Protein AF-A0A1Q3SDU6-F1 (afdb_monomer_lite)

Foldseek 3Di:
DDPVLLVQLQVCCVVQCLQCVSPSVLSSLLVLLLVLLVVLLVVCVVVVDPLNVVSVVLNVLSPDCQCSVDLVSVLVNLVSLLVSLVVQCPDPDPVSVVSSVSSNVSSVVSNVVSCCSVCVPVPCVVVVVVVVVVVVVVVVCVVVVHDPDPDDDDD

Structure (mmCIF, N/CA/C/O backbone):
data_AF-A0A1Q3SDU6-F1
#
_entry.id   AF-A0A1Q3SDU6-F1
#
loop_
_atom_site.group_PDB
_atom_site.id
_atom_site.type_symbol
_atom_site.label_atom_id
_atom_site.label_alt_id
_atom_site.label_comp_id
_atom_site.label_asym_id
_atom_site.label_entity_id
_atom_site.label_seq_id
_atom_site.pdbx_PDB_ins_code
_atom_site.Cartn_x
_atom_site.Cartn_y
_atom_site.Cartn_z
_atom_site.occupancy
_atom_site.B_iso_or_equiv
_atom_site.auth_seq_id
_atom_site.auth_comp_id
_atom_site.auth_asym_id
_atom_site.auth_atom_id
_atom_site.pdbx_PDB_model_num
ATOM 1 N N . MET A 1 1 ? -15.847 -10.880 -4.957 1.00 46.75 1 MET A N 1
ATOM 2 C CA . MET A 1 1 ? -15.038 -9.675 -5.246 1.00 46.75 1 MET A CA 1
ATOM 3 C C . MET A 1 1 ? -15.676 -8.999 -6.448 1.00 46.75 1 MET A C 1
ATOM 5 O O . MET A 1 1 ? -16.072 -9.718 -7.359 1.00 46.75 1 MET A O 1
ATOM 9 N N . SER A 1 2 ? -15.961 -7.695 -6.376 1.00 47.44 2 SER A N 1
ATOM 10 C CA . SER A 1 2 ? -16.749 -6.988 -7.397 1.00 47.44 2 SER A CA 1
ATOM 11 C C . SER A 1 2 ? -15.956 -6.846 -8.699 1.00 47.44 2 SER A C 1
ATOM 13 O O . SER A 1 2 ? -14.736 -6.707 -8.672 1.00 47.44 2 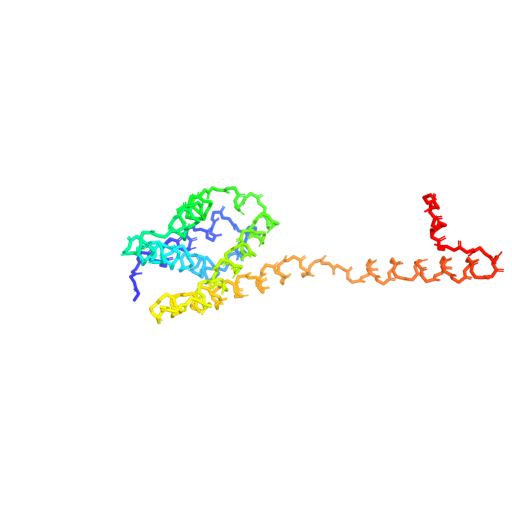SER A O 1
ATOM 15 N N . LYS A 1 3 ? -16.655 -6.863 -9.841 1.00 55.91 3 LYS A N 1
ATOM 16 C CA . LYS A 1 3 ? -16.074 -6.655 -11.182 1.00 55.91 3 LYS A CA 1
ATOM 17 C C . LYS A 1 3 ? -15.330 -5.315 -11.320 1.00 55.91 3 LYS A C 1
ATOM 19 O O . LYS A 1 3 ? -14.499 -5.178 -12.211 1.00 55.91 3 LYS A O 1
ATOM 24 N N . ASP A 1 4 ? -15.603 -4.369 -10.425 1.00 75.62 4 ASP A N 1
ATOM 25 C CA . ASP A 1 4 ? -14.988 -3.040 -10.396 1.00 75.62 4 ASP A CA 1
ATOM 26 C C . ASP A 1 4 ? -13.503 -3.104 -10.015 1.00 75.62 4 ASP A C 1
ATOM 28 O O . ASP A 1 4 ? -12.680 -2.383 -10.571 1.00 75.62 4 ASP A O 1
ATOM 32 N N . PHE A 1 5 ? -13.136 -4.042 -9.138 1.00 78.88 5 PHE A N 1
ATOM 33 C CA . PHE A 1 5 ? -11.777 -4.140 -8.611 1.00 78.88 5 PHE A CA 1
ATOM 34 C C . PHE A 1 5 ? -10.770 -4.645 -9.651 1.00 78.88 5 PHE A C 1
ATOM 36 O O . PHE A 1 5 ? -9.648 -4.153 -9.751 1.00 78.88 5 PHE A O 1
ATOM 43 N N . ASP A 1 6 ? -11.184 -5.625 -10.456 1.00 83.88 6 ASP A N 1
ATOM 44 C CA . ASP A 1 6 ? -10.354 -6.170 -11.530 1.00 83.88 6 ASP A CA 1
ATOM 45 C C . ASP A 1 6 ? -10.170 -5.153 -12.665 1.00 83.88 6 ASP A C 1
ATOM 47 O O . ASP A 1 6 ? -9.089 -5.062 -13.247 1.00 83.88 6 ASP A O 1
ATOM 51 N N . TYR A 1 7 ? -11.205 -4.358 -12.957 1.00 88.38 7 TYR A N 1
ATOM 52 C CA . TYR A 1 7 ? -11.137 -3.285 -13.947 1.00 88.38 7 TYR A CA 1
ATOM 53 C C . TYR A 1 7 ? -10.181 -2.166 -13.512 1.00 88.38 7 TYR A C 1
ATOM 55 O O . TYR A 1 7 ? -9.306 -1.771 -14.282 1.00 88.38 7 TYR A O 1
ATOM 63 N N . GLU A 1 8 ? -10.296 -1.691 -12.269 1.00 90.12 8 GLU A N 1
ATOM 64 C CA . GLU A 1 8 ? -9.408 -0.655 -11.732 1.00 90.12 8 GLU A CA 1
ATOM 65 C C . GLU A 1 8 ? -7.948 -1.114 -11.671 1.00 90.12 8 GLU A C 1
ATOM 67 O O . GLU A 1 8 ? -7.047 -0.360 -12.044 1.00 90.12 8 GLU A O 1
ATOM 72 N N . ALA A 1 9 ? -7.703 -2.361 -11.263 1.00 92.94 9 ALA A N 1
ATOM 73 C CA . ALA A 1 9 ? -6.352 -2.905 -11.209 1.00 92.94 9 ALA A CA 1
ATOM 74 C C . ALA A 1 9 ? -5.712 -3.024 -12.598 1.00 92.94 9 ALA A C 1
ATOM 76 O O . ALA A 1 9 ? -4.535 -2.697 -12.755 1.00 92.94 9 ALA A O 1
ATOM 77 N N . ASN A 1 10 ? -6.480 -3.441 -13.612 1.00 93.06 10 ASN A N 1
ATOM 78 C CA . ASN A 1 10 ? -6.001 -3.454 -14.995 1.00 93.06 10 ASN A CA 1
ATOM 79 C C . ASN A 1 10 ? -5.652 -2.034 -15.456 1.00 93.06 10 ASN A C 1
ATOM 81 O O . ASN A 1 10 ? -4.548 -1.804 -15.940 1.00 93.06 10 ASN A O 1
ATOM 85 N N . GLY A 1 11 ? -6.538 -1.063 -15.210 1.00 92.12 11 GLY A N 1
ATOM 86 C CA . GLY A 1 11 ? -6.289 0.333 -15.568 1.00 92.12 11 GLY A CA 1
ATOM 87 C C . GLY A 1 11 ? -5.059 0.933 -14.877 1.00 92.12 11 GLY A C 1
ATOM 88 O O . GLY A 1 11 ? -4.327 1.707 -15.490 1.00 92.12 11 GLY A O 1
ATOM 89 N N . LEU A 1 12 ? -4.791 0.576 -13.616 1.00 91.56 12 LEU A N 1
ATOM 90 C CA . LEU A 1 12 ? -3.569 0.989 -12.916 1.00 91.56 12 LEU A CA 1
ATOM 91 C C . LEU A 1 12 ? -2.315 0.352 -13.516 1.00 91.56 12 LEU A C 1
ATOM 93 O O . LEU A 1 12 ? -1.327 1.053 -13.730 1.00 91.56 12 LEU A O 1
ATOM 97 N N . SER A 1 13 ? -2.365 -0.950 -13.797 1.00 91.81 13 SER A N 1
ATOM 98 C CA . SER A 1 13 ? -1.243 -1.700 -14.364 1.00 91.81 13 SER A CA 1
ATOM 99 C C . SER A 1 13 ? -0.857 -1.194 -15.759 1.00 91.81 13 SER A C 1
ATOM 101 O O . SER A 1 13 ? 0.322 -0.996 -16.045 1.00 91.81 13 SER A O 1
ATOM 103 N N . GLU A 1 14 ? -1.852 -0.892 -16.599 1.00 92.44 14 GLU A N 1
ATOM 104 C CA . GLU A 1 14 ? -1.652 -0.316 -17.935 1.00 92.44 14 GLU A CA 1
ATOM 105 C C . GLU A 1 14 ? -1.107 1.114 -17.888 1.00 92.44 14 GLU A C 1
ATOM 107 O O . GLU A 1 14 ? -0.308 1.512 -18.734 1.00 92.44 14 GLU A O 1
ATOM 112 N N . LYS A 1 15 ? -1.550 1.904 -16.906 1.00 91.56 15 LYS A N 1
ATOM 113 C CA . LYS A 1 15 ? -1.182 3.316 -16.782 1.00 91.56 15 LYS A CA 1
ATOM 114 C C . LYS A 1 15 ? 0.191 3.536 -16.156 1.00 91.56 15 LYS A C 1
ATOM 116 O O . LYS A 1 15 ? 0.826 4.538 -16.473 1.00 91.56 15 LYS A O 1
ATOM 121 N N . TYR A 1 16 ? 0.613 2.635 -15.271 1.00 91.56 16 TYR A N 1
ATOM 122 C CA . TYR A 1 16 ? 1.887 2.700 -14.549 1.00 91.56 16 TYR A CA 1
ATOM 123 C C . TYR A 1 16 ? 2.687 1.396 -14.719 1.00 91.56 16 TYR A C 1
ATOM 125 O O . TYR A 1 16 ? 2.993 0.708 -13.732 1.00 91.56 16 TYR A O 1
ATOM 133 N N . PRO A 1 17 ? 3.022 1.011 -15.965 1.00 88.19 17 PRO A N 1
ATOM 134 C CA . PRO A 1 17 ? 3.685 -0.256 -16.259 1.00 88.19 17 PRO A CA 1
ATOM 135 C C . PRO A 1 17 ? 5.086 -0.340 -15.647 1.00 88.19 17 PRO A C 1
ATOM 137 O O . PRO A 1 17 ? 5.559 -1.429 -15.353 1.00 88.19 17 PRO A O 1
ATOM 140 N N . GLU A 1 18 ? 5.758 0.778 -15.390 1.00 84.62 18 GLU A N 1
ATOM 141 C CA . GLU A 1 18 ? 7.053 0.828 -14.709 1.00 84.62 18 GLU A CA 1
ATOM 142 C C . GLU A 1 18 ? 6.978 0.465 -13.220 1.00 84.62 18 GLU A C 1
ATOM 144 O O . GLU A 1 18 ? 7.979 0.017 -12.655 1.00 84.62 18 GLU A O 1
ATOM 149 N N . ILE A 1 19 ? 5.807 0.631 -12.600 1.00 89.25 19 ILE A N 1
ATOM 150 C CA . ILE A 1 19 ? 5.553 0.292 -11.197 1.00 89.25 19 ILE A CA 1
ATOM 151 C C . ILE A 1 19 ? 5.051 -1.146 -11.084 1.00 89.25 19 ILE A C 1
ATOM 153 O O . ILE A 1 19 ? 5.584 -1.932 -10.303 1.00 89.25 19 ILE A O 1
ATOM 157 N N . PHE A 1 20 ? 4.043 -1.495 -11.885 1.00 89.50 20 PHE A N 1
ATOM 158 C CA . PHE A 1 20 ? 3.343 -2.776 -11.774 1.00 89.50 20 PHE A CA 1
ATOM 159 C C . PHE A 1 20 ? 3.860 -3.854 -12.731 1.00 89.50 20 PHE A C 1
ATOM 161 O O . PHE A 1 20 ? 3.519 -5.013 -12.558 1.00 89.50 20 PHE A O 1
ATOM 168 N N . HIS A 1 21 ? 4.688 -3.514 -13.722 1.00 83.25 21 HIS A N 1
ATOM 169 C CA . HIS A 1 21 ? 5.245 -4.443 -14.728 1.00 83.25 21 HIS A CA 1
ATOM 170 C C . HIS A 1 21 ? 4.186 -5.212 -15.526 1.00 83.25 21 HIS A C 1
ATOM 172 O O . HIS A 1 21 ? 4.430 -6.321 -15.992 1.00 83.25 21 HIS A O 1
ATOM 178 N N . GLY A 1 22 ? 2.996 -4.631 -15.692 1.00 78.69 22 GLY A N 1
ATOM 179 C CA . GLY A 1 22 ? 1.861 -5.326 -16.299 1.00 78.69 22 GLY A CA 1
ATOM 180 C C . GLY A 1 22 ? 1.190 -6.341 -15.362 1.00 78.69 22 GLY A C 1
ATOM 181 O O . GLY A 1 22 ? 0.182 -6.934 -15.739 1.00 78.69 22 GLY A O 1
ATOM 182 N N . GLU A 1 23 ? 1.673 -6.513 -14.127 1.00 87.00 23 GLU A N 1
ATOM 183 C CA . GLU A 1 23 ? 1.095 -7.431 -13.148 1.00 87.00 23 GLU A CA 1
ATOM 184 C C . GLU A 1 23 ? -0.133 -6.824 -12.459 1.00 87.00 23 GLU A C 1
ATOM 186 O O . GLU A 1 23 ? -0.055 -6.149 -11.427 1.00 87.00 23 GLU A O 1
ATOM 191 N N . THR A 1 24 ? -1.311 -7.122 -13.010 1.00 91.69 24 THR A N 1
ATOM 192 C CA . THR A 1 24 ? -2.605 -6.702 -12.451 1.00 91.69 24 THR A CA 1
ATOM 193 C C . THR A 1 24 ? -2.768 -7.117 -10.990 1.00 91.69 24 THR A C 1
ATOM 195 O O . THR A 1 24 ? -3.348 -6.380 -10.200 1.00 91.69 24 THR A O 1
ATOM 198 N N . ASP A 1 25 ? -2.246 -8.271 -10.584 1.00 92.19 25 ASP A N 1
ATOM 199 C CA . ASP A 1 25 ? -2.383 -8.751 -9.209 1.00 92.19 25 ASP A CA 1
ATOM 200 C C . ASP A 1 25 ? -1.653 -7.876 -8.177 1.00 92.19 25 ASP A C 1
ATOM 202 O O . ASP A 1 25 ? -2.120 -7.735 -7.042 1.00 92.19 25 ASP A O 1
ATOM 206 N N . ILE A 1 26 ? -0.547 -7.236 -8.559 1.00 93.94 26 ILE A N 1
ATOM 207 C CA . ILE A 1 26 ? 0.155 -6.276 -7.699 1.00 93.94 26 ILE A CA 1
ATOM 208 C C . ILE A 1 26 ? -0.649 -4.978 -7.604 1.00 93.94 26 ILE A C 1
ATOM 210 O O . ILE A 1 26 ? -0.818 -4.434 -6.511 1.00 93.94 26 ILE A O 1
ATOM 214 N N . ALA A 1 27 ? -1.236 -4.527 -8.716 1.00 93.69 27 ALA A N 1
ATOM 215 C CA . ALA A 1 27 ? -2.163 -3.398 -8.711 1.00 93.69 27 ALA A CA 1
ATOM 216 C C . ALA A 1 27 ? -3.408 -3.677 -7.845 1.00 93.69 27 ALA A C 1
ATOM 218 O O . ALA A 1 27 ? -3.830 -2.808 -7.082 1.00 93.69 27 ALA A O 1
ATOM 219 N N . LYS A 1 28 ? -3.944 -4.907 -7.866 1.00 95.19 28 LYS A N 1
ATOM 220 C CA . LYS A 1 28 ? -5.014 -5.334 -6.945 1.00 95.19 28 LYS A CA 1
ATOM 221 C C . LYS A 1 28 ? -4.560 -5.262 -5.494 1.00 95.19 28 LYS A C 1
ATOM 223 O O . LYS A 1 28 ? -5.281 -4.720 -4.666 1.00 95.19 28 LYS A O 1
ATOM 228 N N . SER A 1 29 ? -3.370 -5.775 -5.191 1.00 95.50 29 SER A N 1
ATOM 229 C CA . SER A 1 29 ? -2.807 -5.743 -3.833 1.00 95.50 29 SER A CA 1
ATOM 230 C C . SER A 1 29 ? -2.739 -4.301 -3.310 1.00 95.50 29 SER A C 1
ATOM 232 O O . SER A 1 29 ? -3.129 -4.017 -2.178 1.00 95.50 29 SER A O 1
ATOM 234 N N . TYR A 1 30 ? -2.345 -3.355 -4.169 1.00 95.06 30 TYR A N 1
ATOM 235 C CA . TYR A 1 30 ? -2.330 -1.933 -3.833 1.00 95.06 30 TYR A CA 1
ATOM 236 C C . TYR A 1 30 ? -3.732 -1.376 -3.545 1.00 95.06 30 TYR A C 1
ATOM 238 O O . TYR A 1 30 ? -3.926 -0.705 -2.532 1.00 95.06 30 TYR A O 1
ATOM 246 N N . LEU A 1 31 ? -4.725 -1.679 -4.384 1.00 94.44 31 LEU A N 1
ATOM 247 C CA . LEU A 1 31 ? -6.107 -1.260 -4.132 1.00 94.44 31 LEU A CA 1
ATOM 248 C C . LEU A 1 31 ? -6.636 -1.836 -2.808 1.00 94.44 31 LEU A C 1
ATOM 250 O O . LEU A 1 31 ? -7.324 -1.137 -2.064 1.00 94.44 31 LEU A O 1
ATOM 254 N N . ILE A 1 32 ? -6.258 -3.076 -2.463 1.00 95.44 32 ILE A N 1
ATOM 255 C CA . ILE A 1 32 ? -6.666 -3.708 -1.200 1.00 95.44 32 ILE A CA 1
ATOM 256 C C . ILE A 1 32 ? -6.078 -2.928 -0.027 1.00 95.44 32 ILE A C 1
ATOM 258 O O . ILE A 1 32 ? -6.782 -2.675 0.945 1.00 95.44 32 ILE A O 1
ATOM 262 N N . ILE A 1 33 ? -4.813 -2.511 -0.118 1.00 96.06 33 ILE A N 1
ATOM 263 C CA . ILE A 1 33 ? -4.180 -1.668 0.902 1.00 96.06 33 ILE A CA 1
ATOM 264 C C . ILE A 1 33 ? -4.962 -0.367 1.083 1.00 96.06 33 ILE A C 1
ATOM 266 O O . ILE A 1 33 ? -5.268 -0.012 2.219 1.00 96.06 33 ILE A O 1
ATOM 270 N N . VAL A 1 34 ? -5.314 0.331 -0.002 1.00 94.75 34 VAL A N 1
ATOM 271 C CA . VAL A 1 34 ? -6.081 1.587 0.077 1.00 94.75 34 VAL A CA 1
ATOM 272 C C . VAL A 1 34 ? -7.400 1.378 0.822 1.00 94.75 34 VAL A C 1
ATOM 274 O O . VAL A 1 34 ? -7.713 2.142 1.740 1.00 94.75 34 VAL A O 1
ATOM 277 N N . ASP A 1 35 ? -8.140 0.325 0.479 1.00 94.94 35 ASP A N 1
ATOM 278 C CA . ASP A 1 35 ? -9.392 -0.023 1.151 1.00 94.94 35 ASP A CA 1
ATOM 279 C C . ASP A 1 35 ? -9.177 -0.377 2.626 1.00 94.94 35 ASP A C 1
ATOM 281 O O . ASP A 1 35 ? -9.882 0.141 3.494 1.00 94.94 35 ASP A O 1
ATOM 285 N N . CYS A 1 36 ? -8.156 -1.174 2.946 1.00 96.12 36 CYS A N 1
ATOM 286 C CA . CYS A 1 36 ? -7.820 -1.516 4.326 1.00 96.12 36 CYS A CA 1
ATOM 287 C C . CYS A 1 36 ? -7.464 -0.276 5.161 1.00 96.12 36 CYS A C 1
ATOM 289 O O . CYS A 1 36 ? -7.916 -0.156 6.299 1.00 96.12 36 CYS A O 1
ATOM 291 N N . ILE A 1 37 ? -6.695 0.680 4.624 1.00 94.56 37 ILE A N 1
ATOM 292 C CA . ILE A 1 37 ? -6.381 1.920 5.353 1.00 94.56 37 ILE A CA 1
ATOM 293 C C . ILE A 1 37 ? -7.653 2.758 5.576 1.00 94.56 37 ILE A C 1
ATOM 295 O O . ILE A 1 37 ? -7.827 3.322 6.659 1.00 94.56 37 ILE A O 1
ATOM 299 N N . LYS A 1 38 ? -8.576 2.803 4.606 1.00 93.94 38 LYS A N 1
ATOM 300 C CA . LYS A 1 38 ? -9.893 3.447 4.777 1.00 93.94 38 LYS A CA 1
ATOM 301 C C . LYS A 1 38 ? -10.738 2.762 5.852 1.00 93.94 38 LYS A C 1
ATOM 303 O O . LYS A 1 38 ? -11.469 3.436 6.574 1.00 93.94 38 LYS A O 1
ATOM 308 N N . GLU A 1 39 ? -10.659 1.442 5.979 1.00 94.00 39 GLU A N 1
ATOM 309 C CA . GLU A 1 39 ? -11.322 0.712 7.063 1.00 94.00 39 GLU A CA 1
ATOM 310 C C . GLU A 1 39 ? -10.680 0.995 8.428 1.00 94.00 39 GLU A C 1
ATOM 312 O O . GLU A 1 39 ? -11.401 1.253 9.391 1.00 94.00 39 GLU A O 1
ATOM 317 N N . ILE A 1 40 ? -9.347 1.041 8.507 1.00 92.19 40 ILE A N 1
ATOM 318 C CA . ILE A 1 40 ? -8.620 1.421 9.729 1.00 92.19 40 ILE A CA 1
ATOM 319 C C . ILE A 1 40 ? -9.012 2.836 10.185 1.00 92.19 40 ILE A C 1
ATOM 321 O O . ILE A 1 40 ? -9.252 3.048 11.373 1.00 92.19 40 ILE A O 1
ATOM 325 N N . ASP A 1 41 ? -9.139 3.790 9.257 1.00 91.44 41 ASP A N 1
ATOM 326 C CA . ASP A 1 41 ? -9.606 5.150 9.561 1.00 91.44 41 ASP A CA 1
ATOM 327 C C . ASP A 1 41 ? -10.981 5.147 10.240 1.00 91.44 41 ASP A C 1
ATOM 329 O O . ASP A 1 41 ? -11.162 5.764 11.291 1.00 91.44 41 ASP A O 1
ATOM 333 N N . LYS A 1 42 ? -11.936 4.377 9.700 1.00 90.31 42 LYS A N 1
ATOM 334 C CA . LYS A 1 42 ? -13.279 4.233 10.285 1.00 90.31 42 LYS A CA 1
ATOM 335 C C . LYS A 1 42 ? -13.227 3.667 11.705 1.00 90.31 42 LYS A C 1
ATOM 337 O O . LYS A 1 42 ? -14.003 4.101 12.555 1.00 90.31 42 LYS A O 1
ATOM 342 N N . GLU A 1 43 ? -12.330 2.721 11.983 1.00 88.56 43 GLU A N 1
ATOM 343 C CA . GLU A 1 43 ? -12.150 2.178 13.335 1.00 88.56 43 GLU A CA 1
ATOM 344 C C . GLU A 1 43 ? -11.523 3.200 14.301 1.00 88.56 43 GLU A C 1
ATOM 346 O O . GLU A 1 43 ? -11.914 3.269 15.471 1.00 88.56 43 GLU A O 1
ATOM 351 N N . PHE A 1 44 ? -10.613 4.057 13.829 1.00 85.56 44 PHE A N 1
ATOM 352 C CA . PHE A 1 44 ? -10.058 5.134 14.651 1.00 85.56 44 PHE A CA 1
ATOM 353 C C . PHE A 1 44 ? -11.059 6.260 14.932 1.00 85.56 44 PHE A C 1
ATOM 355 O O . PHE A 1 44 ? -11.081 6.768 16.054 1.00 85.56 44 PHE A O 1
ATOM 362 N N . VAL A 1 45 ? -11.943 6.598 13.987 1.00 78.50 45 VAL A N 1
ATOM 363 C CA . VAL A 1 45 ? -13.019 7.588 14.200 1.00 78.50 45 VAL A CA 1
ATOM 364 C C . VAL A 1 45 ? -13.948 7.163 15.342 1.00 78.50 45 VAL A C 1
ATOM 366 O O . VAL A 1 45 ? -14.319 7.983 16.182 1.00 78.50 45 VAL A O 1
ATOM 369 N N . LYS A 1 46 ? -14.264 5.865 15.464 1.00 76.81 46 LYS A N 1
ATOM 370 C CA . LYS A 1 46 ? -15.071 5.346 16.588 1.00 76.81 46 LYS A CA 1
ATOM 371 C C . LYS A 1 46 ? -14.429 5.59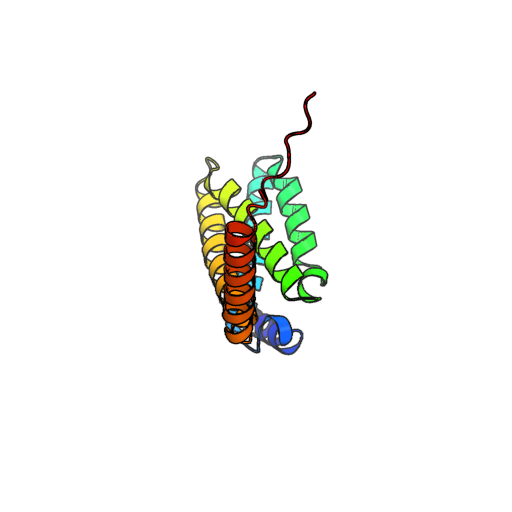4 17.955 1.00 76.81 46 LYS A C 1
ATOM 373 O O . LYS A 1 46 ? -15.133 5.635 18.957 1.00 76.81 46 LYS A O 1
ATOM 378 N N . THR A 1 47 ? -13.107 5.744 17.998 1.00 72.31 47 THR A N 1
ATOM 379 C CA . THR A 1 47 ? -12.321 5.850 19.234 1.00 72.31 47 THR A CA 1
ATOM 380 C C . THR A 1 47 ? -11.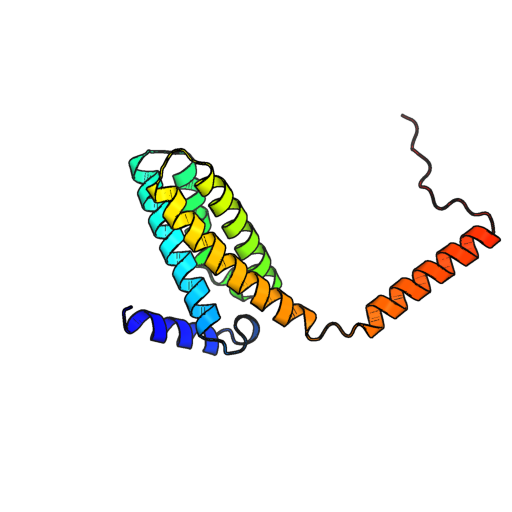722 7.244 19.470 1.00 72.31 47 THR A C 1
ATOM 382 O O . THR A 1 47 ? -11.095 7.442 20.505 1.00 72.31 47 THR A O 1
ATOM 385 N N . HIS A 1 48 ? -11.941 8.211 18.558 1.00 62.72 48 HIS A N 1
ATOM 386 C CA . HIS A 1 48 ? -11.466 9.609 18.635 1.00 62.72 48 HIS A CA 1
ATOM 387 C C . HIS A 1 48 ? -9.976 9.709 19.006 1.00 62.72 48 HIS A C 1
ATOM 389 O O . HIS A 1 48 ? -9.585 10.358 19.978 1.00 62.72 48 HIS A O 1
ATOM 395 N N . SER A 1 49 ? -9.129 9.013 18.249 1.00 68.19 49 SER A N 1
ATOM 396 C CA . SER A 1 49 ? -7.717 8.830 18.591 1.00 68.19 49 SER A CA 1
ATOM 397 C C . SER A 1 49 ? -6.767 9.570 17.644 1.00 68.19 49 SER A C 1
ATOM 399 O O . SER A 1 49 ? -7.096 9.873 16.499 1.00 68.19 49 SER A O 1
ATOM 401 N N . ILE A 1 50 ? -5.528 9.794 18.101 1.00 76.75 50 ILE A N 1
ATOM 402 C CA . ILE A 1 50 ? -4.403 10.297 17.283 1.00 76.75 50 ILE A CA 1
ATOM 403 C C . ILE A 1 50 ? -4.224 9.471 15.991 1.00 76.75 50 ILE A C 1
ATOM 405 O O . ILE A 1 50 ? -3.799 10.014 14.968 1.00 76.75 50 ILE A O 1
ATOM 409 N N . GLY A 1 51 ? -4.608 8.188 16.012 1.00 77.25 51 GLY A N 1
ATOM 410 C CA . GLY A 1 51 ? -4.609 7.299 14.850 1.00 77.25 51 GLY A CA 1
ATOM 411 C C . GLY A 1 51 ? -5.399 7.844 13.659 1.00 77.25 51 GLY A C 1
ATOM 412 O O . GLY A 1 51 ? -4.928 7.712 12.534 1.00 77.25 51 GLY A O 1
ATOM 413 N N . GLU A 1 52 ? -6.503 8.563 13.896 1.00 82.94 52 GLU A N 1
ATOM 414 C CA . GLU A 1 52 ? -7.351 9.162 12.852 1.00 82.94 52 GLU A CA 1
ATOM 415 C C . GLU A 1 52 ? -6.590 10.189 11.996 1.00 82.94 52 GLU A C 1
ATOM 417 O O . GLU A 1 52 ? -6.728 10.262 10.773 1.00 82.94 52 GLU A O 1
ATOM 422 N N . LYS A 1 53 ? -5.736 11.006 12.623 1.00 84.38 53 LYS A N 1
ATOM 423 C CA . LYS A 1 53 ? -4.937 11.996 11.888 1.00 84.38 53 LYS A CA 1
ATOM 424 C C . LYS A 1 53 ? -3.930 11.305 10.965 1.00 84.38 53 LYS A C 1
ATOM 426 O O . LYS A 1 53 ? -3.704 11.764 9.840 1.00 84.38 53 LYS A O 1
ATOM 431 N N . HIS A 1 54 ? -3.325 10.217 11.438 1.00 85.00 54 HIS A N 1
ATOM 432 C CA . HIS A 1 54 ? -2.347 9.451 10.672 1.00 85.00 54 HIS A CA 1
ATOM 433 C C . HIS A 1 54 ? -3.002 8.672 9.530 1.00 85.00 54 HIS A C 1
ATOM 435 O O . HIS A 1 54 ? -2.525 8.784 8.401 1.00 85.00 54 HIS A O 1
ATOM 441 N N . SER A 1 55 ? -4.125 7.987 9.770 1.00 88.12 55 SER A N 1
ATOM 442 C CA . SER A 1 55 ? -4.874 7.281 8.723 1.00 88.12 55 SER A CA 1
ATOM 443 C C . SER A 1 55 ? -5.342 8.233 7.624 1.00 88.12 55 SER A C 1
ATOM 445 O O . SER A 1 55 ? -5.070 7.980 6.453 1.00 88.12 55 SER A O 1
ATOM 447 N N . LYS A 1 56 ? -5.920 9.395 7.963 1.00 88.19 56 LYS A N 1
ATOM 448 C CA . LYS A 1 56 ? -6.308 10.414 6.966 1.00 88.19 56 LYS A CA 1
ATOM 449 C C . LYS A 1 56 ? -5.135 10.927 6.141 1.00 88.19 56 LYS A C 1
ATOM 451 O O . LYS A 1 56 ? -5.280 11.191 4.948 1.00 88.19 56 LYS A O 1
ATOM 456 N N . THR A 1 57 ? -3.983 11.116 6.777 1.00 88.19 57 THR A N 1
ATOM 457 C CA . THR A 1 57 ? -2.776 11.564 6.075 1.00 88.19 57 THR A CA 1
ATOM 458 C C . THR A 1 57 ? -2.301 10.488 5.105 1.00 88.19 57 THR A C 1
ATOM 460 O O . THR A 1 57 ? -2.054 10.798 3.941 1.00 88.19 57 THR A O 1
ATOM 463 N N . LEU A 1 58 ? -2.253 9.231 5.549 1.00 90.06 58 LEU A N 1
ATOM 464 C CA . LEU A 1 58 ? -1.836 8.101 4.728 1.00 90.06 58 LEU A CA 1
ATOM 465 C C . LEU A 1 58 ? -2.788 7.869 3.546 1.00 90.06 58 LEU A C 1
ATOM 467 O O . LEU A 1 58 ? -2.314 7.719 2.427 1.00 90.06 58 LEU A O 1
ATOM 471 N N . ILE A 1 59 ? -4.109 7.949 3.748 1.00 91.00 59 ILE A N 1
ATOM 472 C CA . ILE A 1 59 ? -5.105 7.864 2.660 1.00 91.00 59 ILE A CA 1
ATOM 473 C C . ILE A 1 59 ? -4.844 8.942 1.611 1.00 91.00 59 ILE A C 1
ATOM 475 O O . ILE A 1 59 ? -4.742 8.636 0.429 1.00 91.00 59 ILE A O 1
ATOM 479 N N . LYS A 1 60 ? -4.655 10.200 2.032 1.00 88.44 60 LYS A N 1
ATOM 480 C CA . LYS A 1 60 ? -4.350 11.296 1.101 1.00 88.44 60 LYS A CA 1
ATOM 481 C C . LYS A 1 60 ? -3.062 11.066 0.320 1.00 88.44 60 LYS A C 1
ATOM 483 O O . LYS A 1 60 ? -2.958 11.555 -0.798 1.00 88.44 60 LYS A O 1
ATOM 488 N N . PHE A 1 61 ? -2.062 10.423 0.915 1.00 87.56 61 PHE A N 1
ATOM 489 C CA . PHE A 1 61 ? -0.833 10.074 0.207 1.00 87.56 61 PHE A CA 1
ATOM 490 C C . PHE A 1 61 ? -1.066 8.941 -0.784 1.00 87.56 61 PHE A C 1
ATOM 492 O O . PHE A 1 61 ? -0.682 9.076 -1.941 1.00 87.56 61 PHE A O 1
ATOM 499 N N . LEU A 1 62 ? -1.752 7.882 -0.358 1.00 89.38 62 LEU A N 1
ATOM 500 C CA . LEU A 1 62 ? -2.088 6.753 -1.212 1.00 89.38 62 LEU A CA 1
ATOM 501 C C . LEU A 1 62 ? -2.966 7.175 -2.393 1.00 89.38 62 LEU A C 1
ATOM 503 O O . LEU A 1 62 ? -2.763 6.676 -3.480 1.00 89.38 62 LEU A O 1
ATOM 507 N N . GLU A 1 63 ? -3.889 8.118 -2.242 1.00 87.06 63 GLU A N 1
ATOM 508 C CA . GLU A 1 63 ? -4.760 8.559 -3.344 1.00 87.06 63 GLU A CA 1
ATOM 509 C C . GLU A 1 63 ? -4.115 9.594 -4.281 1.00 87.06 63 GLU A C 1
ATOM 511 O O . GLU A 1 63 ? -4.681 9.938 -5.323 1.00 87.06 63 GLU A O 1
ATOM 516 N N . LYS A 1 64 ? -2.934 10.121 -3.937 1.00 85.44 64 LYS A N 1
ATOM 517 C CA . LYS A 1 64 ? -2.185 11.005 -4.840 1.00 85.44 64 LYS A CA 1
ATOM 518 C C . LYS A 1 64 ? -1.548 10.192 -5.966 1.00 85.44 64 LYS A C 1
ATOM 520 O O . LYS A 1 64 ? -1.714 8.988 -6.050 1.00 85.44 64 LYS A O 1
ATOM 525 N N . LYS A 1 65 ? -0.877 10.867 -6.900 1.00 84.88 65 LYS A N 1
ATOM 526 C CA . LYS A 1 65 ? -0.109 10.206 -7.972 1.00 84.88 65 LYS A CA 1
ATOM 527 C C . LYS A 1 65 ? 1.394 10.151 -7.691 1.00 84.88 65 LYS A C 1
ATOM 529 O O . LYS A 1 65 ? 2.111 9.490 -8.427 1.00 84.88 65 LYS A O 1
ATOM 534 N N . ILE A 1 66 ? 1.863 10.832 -6.643 1.00 78.50 66 ILE A N 1
ATOM 535 C CA . ILE A 1 66 ? 3.293 11.031 -6.355 1.00 78.50 66 ILE A CA 1
ATOM 536 C C . ILE A 1 66 ? 4.045 9.715 -6.113 1.00 78.50 66 ILE A C 1
ATOM 538 O O . ILE A 1 66 ? 5.198 9.559 -6.508 1.00 78.50 66 ILE A O 1
ATOM 542 N N . GLN A 1 67 ? 3.373 8.735 -5.513 1.00 86.25 67 GLN A N 1
ATOM 543 C CA . GLN A 1 67 ? 3.901 7.396 -5.291 1.00 86.25 67 GLN A CA 1
ATOM 544 C C . GLN A 1 67 ? 4.141 6.640 -6.600 1.00 86.25 67 GLN A C 1
ATOM 546 O O . GLN A 1 67 ? 4.993 5.767 -6.630 1.00 86.25 67 GLN A O 1
ATOM 551 N N . PHE A 1 68 ? 3.441 6.992 -7.681 1.00 88.00 68 PHE A N 1
ATOM 552 C CA . PHE A 1 68 ? 3.611 6.372 -8.995 1.00 88.00 68 PHE A CA 1
ATOM 553 C C . PHE A 1 68 ? 4.615 7.104 -9.892 1.00 88.00 68 PHE A C 1
ATOM 555 O O . PHE A 1 68 ? 4.893 6.637 -10.986 1.00 88.00 68 PHE A O 1
ATOM 562 N N . GLU A 1 69 ? 5.195 8.225 -9.451 1.00 85.88 69 GLU A N 1
ATOM 563 C CA . GLU A 1 69 ? 6.219 8.940 -10.231 1.00 85.88 69 GLU A CA 1
ATOM 564 C C . GLU A 1 69 ? 7.547 8.173 -10.303 1.00 85.88 69 GLU A C 1
ATOM 566 O O . GLU A 1 69 ? 8.343 8.385 -11.216 1.00 85.88 69 GLU A O 1
ATOM 571 N N . SER A 1 70 ? 7.813 7.290 -9.335 1.00 86.81 70 SER A N 1
ATOM 572 C CA . SER A 1 70 ? 8.980 6.410 -9.365 1.00 86.81 70 SER A CA 1
ATOM 573 C C . SER A 1 70 ? 8.786 5.170 -8.497 1.00 86.81 70 SER A C 1
ATOM 575 O O . SER A 1 70 ? 8.079 5.200 -7.488 1.00 86.81 70 SER A O 1
ATOM 577 N N . LYS A 1 71 ? 9.501 4.089 -8.838 1.00 85.44 71 LYS A N 1
ATOM 578 C CA . LYS A 1 71 ? 9.573 2.869 -8.014 1.00 85.44 71 LYS A CA 1
ATOM 579 C C . LYS A 1 71 ? 10.037 3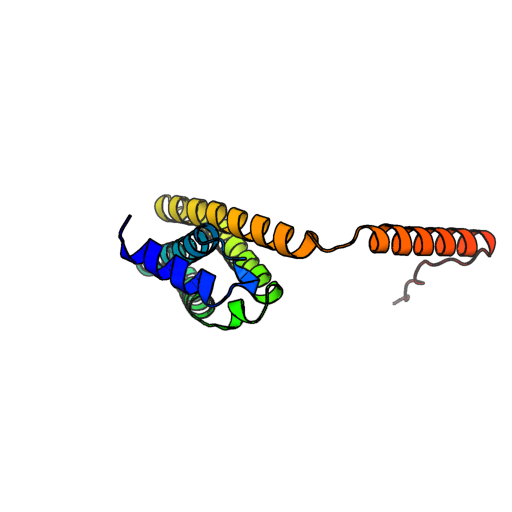.170 -6.583 1.00 85.44 71 LYS A C 1
ATOM 581 O O . LYS A 1 71 ? 9.524 2.579 -5.642 1.00 85.44 71 LYS A O 1
ATOM 586 N N . THR A 1 72 ? 10.968 4.113 -6.416 1.00 85.44 72 THR A N 1
ATOM 587 C CA . THR A 1 72 ? 11.471 4.545 -5.103 1.00 85.44 72 THR A CA 1
ATOM 588 C C . THR A 1 72 ? 10.377 5.203 -4.267 1.00 85.44 72 THR A C 1
ATOM 590 O O . THR A 1 72 ? 10.220 4.861 -3.099 1.00 85.44 72 THR A O 1
ATOM 593 N N . ASN A 1 73 ? 9.581 6.103 -4.854 1.00 88.44 73 ASN A N 1
ATOM 594 C CA . ASN A 1 73 ? 8.465 6.728 -4.139 1.00 88.44 73 ASN A CA 1
ATOM 595 C C . ASN A 1 73 ? 7.427 5.681 -3.725 1.00 88.44 73 ASN A C 1
ATOM 597 O O . ASN A 1 73 ? 6.923 5.727 -2.600 1.00 88.44 73 ASN A O 1
ATOM 601 N N . PHE A 1 74 ? 7.128 4.726 -4.611 1.00 90.62 74 PHE A N 1
ATOM 602 C CA . PHE A 1 74 ? 6.196 3.648 -4.302 1.00 90.62 74 PHE A CA 1
ATOM 603 C C . PHE A 1 74 ? 6.714 2.762 -3.165 1.00 90.62 74 PHE A C 1
ATOM 605 O O . PHE A 1 74 ? 5.983 2.510 -2.210 1.00 90.62 74 PHE A O 1
ATOM 612 N N . TYR A 1 75 ? 7.993 2.381 -3.211 1.00 88.88 75 TYR A N 1
ATOM 613 C CA . TYR A 1 75 ? 8.666 1.614 -2.161 1.00 88.88 75 TYR A CA 1
ATOM 614 C C . TYR A 1 75 ? 8.593 2.319 -0.797 1.00 88.88 75 TYR A C 1
ATOM 616 O O . TYR A 1 75 ? 8.107 1.738 0.170 1.00 88.88 75 TYR A O 1
ATOM 624 N N . LEU A 1 76 ? 8.982 3.598 -0.727 1.00 88.56 76 LEU A N 1
ATOM 625 C CA . LEU A 1 76 ? 8.930 4.383 0.515 1.00 88.56 76 LEU A CA 1
ATOM 626 C C . LEU A 1 76 ? 7.499 4.499 1.060 1.00 88.56 76 LEU A C 1
ATOM 628 O O . LEU A 1 76 ? 7.274 4.383 2.265 1.00 88.56 76 LEU A O 1
ATOM 632 N N . THR A 1 77 ? 6.520 4.668 0.168 1.00 91.06 77 THR A N 1
ATOM 633 C CA . THR A 1 77 ? 5.101 4.693 0.547 1.00 91.06 77 THR A CA 1
ATOM 634 C C . THR A 1 77 ? 4.674 3.359 1.165 1.00 91.06 77 THR A C 1
ATOM 636 O O . THR A 1 77 ? 3.976 3.347 2.177 1.00 91.06 77 THR A O 1
ATOM 639 N N . MET A 1 78 ? 5.104 2.225 0.604 1.00 94.00 78 MET A N 1
ATOM 640 C CA . MET A 1 78 ? 4.803 0.903 1.165 1.00 94.00 78 MET A CA 1
ATOM 641 C C . MET A 1 78 ? 5.505 0.665 2.511 1.00 94.00 78 MET A C 1
ATOM 643 O O . MET A 1 78 ? 4.906 0.069 3.405 1.00 94.00 78 MET A O 1
ATOM 647 N N . GLU A 1 79 ? 6.716 1.188 2.725 1.00 92.25 79 GLU A N 1
ATOM 648 C CA . GLU A 1 79 ? 7.365 1.154 4.045 1.00 92.25 79 GLU A CA 1
ATOM 649 C C . GLU A 1 79 ? 6.593 1.950 5.106 1.00 92.25 79 GLU A C 1
ATOM 651 O O . GLU A 1 79 ? 6.496 1.520 6.260 1.00 92.25 79 GLU A O 1
ATOM 656 N N . ASP A 1 80 ? 6.030 3.106 4.741 1.00 90.56 80 ASP A N 1
ATOM 657 C CA . ASP A 1 80 ? 5.152 3.878 5.627 1.00 90.56 80 ASP A CA 1
ATOM 658 C C . ASP A 1 80 ? 3.871 3.103 5.962 1.00 90.56 80 ASP A C 1
ATOM 660 O O . ASP A 1 80 ? 3.475 3.040 7.131 1.00 90.56 80 ASP A O 1
ATOM 664 N N . VAL A 1 81 ? 3.253 2.458 4.965 1.00 94.38 81 VAL A N 1
ATOM 665 C CA . VAL A 1 81 ? 2.077 1.595 5.161 1.00 94.38 81 VAL A CA 1
ATOM 666 C C . VAL A 1 81 ? 2.394 0.445 6.118 1.00 94.38 81 VAL A C 1
ATOM 668 O O . VAL A 1 81 ? 1.633 0.209 7.058 1.00 94.38 81 VAL A O 1
ATOM 671 N N . ILE A 1 82 ? 3.523 -0.243 5.929 1.00 94.44 82 ILE A N 1
ATOM 672 C CA . ILE A 1 82 ? 3.945 -1.359 6.787 1.00 94.44 82 ILE A CA 1
ATOM 673 C C . ILE A 1 82 ? 4.144 -0.888 8.226 1.00 94.44 82 ILE A C 1
ATOM 675 O O . ILE A 1 82 ? 3.601 -1.498 9.149 1.00 94.44 82 ILE A O 1
ATOM 679 N N . ARG A 1 83 ? 4.877 0.213 8.434 1.00 91.25 83 ARG A N 1
ATOM 680 C CA . ARG A 1 83 ? 5.097 0.775 9.776 1.00 91.25 83 ARG A CA 1
ATOM 681 C C . ARG A 1 83 ? 3.779 1.153 10.444 1.00 91.25 83 ARG A C 1
ATOM 683 O O . ARG A 1 83 ? 3.565 0.829 11.611 1.00 91.25 83 ARG A O 1
ATOM 690 N N . PHE A 1 84 ? 2.873 1.793 9.709 1.00 91.25 84 PHE A N 1
ATOM 691 C CA . PHE A 1 84 ? 1.554 2.149 10.223 1.00 91.25 84 PHE A CA 1
ATOM 692 C C . PHE A 1 84 ? 0.728 0.913 10.607 1.00 91.25 84 PHE A C 1
ATOM 694 O O . PHE A 1 84 ? 0.152 0.867 11.696 1.00 91.25 84 PHE A O 1
ATOM 701 N N . ALA A 1 85 ? 0.710 -0.116 9.759 1.00 93.38 85 ALA A N 1
ATOM 702 C CA . ALA A 1 85 ? -0.007 -1.352 10.035 1.00 93.38 85 ALA A CA 1
ATOM 703 C C . ALA A 1 85 ? 0.588 -2.110 11.237 1.00 93.38 85 ALA A C 1
ATOM 705 O O . ALA A 1 85 ? -0.166 -2.589 12.077 1.00 93.38 85 ALA A O 1
ATOM 706 N N . GLN A 1 86 ? 1.913 -2.136 11.414 1.00 92.69 86 GLN A N 1
ATOM 707 C CA . GLN A 1 86 ? 2.553 -2.702 12.614 1.00 92.69 86 GLN A CA 1
ATOM 708 C C . GLN A 1 86 ? 2.145 -1.973 13.903 1.00 92.69 86 GLN A C 1
ATOM 710 O O . GLN A 1 86 ? 1.888 -2.593 14.936 1.00 92.69 86 GLN A O 1
ATOM 715 N N . VAL A 1 87 ? 2.039 -0.642 13.861 1.00 90.62 87 VAL A N 1
ATOM 716 C CA . VAL A 1 87 ? 1.512 0.117 15.004 1.00 90.62 87 VAL A CA 1
ATOM 717 C C . VAL A 1 87 ? 0.060 -0.277 15.277 1.00 90.62 87 VAL A C 1
ATOM 719 O O . VAL A 1 87 ? -0.312 -0.461 16.437 1.00 90.62 87 VAL A O 1
ATOM 722 N N . CYS A 1 88 ? -0.746 -0.472 14.232 1.00 90.75 88 CYS A N 1
ATOM 723 C CA . CYS A 1 88 ? -2.124 -0.935 14.360 1.00 90.75 88 CYS A CA 1
ATOM 724 C C . CYS A 1 88 ? -2.213 -2.345 14.979 1.00 90.75 88 CYS A C 1
ATOM 726 O O . CYS A 1 88 ? -2.992 -2.555 15.908 1.00 90.75 88 CYS A O 1
ATOM 728 N N . THR A 1 89 ? -1.378 -3.304 14.568 1.00 91.31 89 THR A N 1
ATOM 729 C CA . THR A 1 89 ? -1.413 -4.671 15.127 1.00 91.31 89 THR A CA 1
ATOM 730 C C . THR A 1 89 ? -1.068 -4.723 16.621 1.00 91.31 89 THR A C 1
ATOM 732 O O . THR A 1 89 ? -1.541 -5.603 17.345 1.00 91.31 89 THR A O 1
ATOM 735 N N . SER A 1 90 ? -0.297 -3.753 17.120 1.00 87.12 90 SER A N 1
ATOM 736 C CA . SER A 1 90 ? 0.004 -3.621 18.553 1.00 87.12 90 SER A CA 1
ATOM 737 C C . SER A 1 90 ? -1.131 -3.021 19.400 1.00 87.12 90 SER A C 1
ATOM 739 O O . SER A 1 90 ? -1.076 -3.098 20.628 1.00 87.12 90 SER A O 1
ATOM 741 N N . GLN A 1 91 ? -2.187 -2.468 18.789 1.00 84.94 91 GLN A N 1
ATOM 742 C CA . GLN A 1 91 ? -3.308 -1.868 19.522 1.00 84.94 91 GLN A CA 1
ATOM 743 C C . GLN A 1 91 ? -4.198 -2.925 20.178 1.00 84.94 91 GLN A C 1
ATOM 745 O O . GLN A 1 91 ? -4.383 -4.022 19.654 1.00 84.94 91 GLN A O 1
ATOM 750 N N . ASN A 1 92 ? -4.848 -2.585 21.292 1.00 84.56 92 ASN A N 1
ATOM 751 C CA . ASN A 1 92 ? -5.798 -3.481 21.959 1.00 84.56 92 ASN A CA 1
ATOM 752 C C . ASN A 1 92 ? -7.195 -3.468 21.294 1.00 84.56 92 ASN A C 1
ATOM 754 O O . ASN A 1 92 ? -8.208 -3.254 21.954 1.00 84.56 92 ASN A O 1
ATOM 758 N N . ASN A 1 93 ? -7.251 -3.641 19.970 1.00 88.38 93 ASN A N 1
ATOM 759 C CA . ASN A 1 93 ? -8.491 -3.718 19.193 1.00 88.38 93 ASN A CA 1
ATOM 760 C C . ASN A 1 93 ? -8.394 -4.854 18.164 1.00 88.38 93 ASN A C 1
ATOM 762 O O . ASN A 1 93 ? -7.648 -4.759 17.193 1.00 88.38 93 ASN A O 1
ATOM 766 N N . LEU A 1 94 ? -9.174 -5.922 18.362 1.00 90.31 94 LEU A N 1
ATOM 767 C CA . LEU A 1 94 ? -9.127 -7.131 17.530 1.00 90.31 94 LEU A CA 1
ATOM 768 C C . LEU A 1 94 ? -9.463 -6.867 16.053 1.00 90.31 94 LEU A C 1
ATOM 770 O O . LEU A 1 94 ? -8.848 -7.460 15.167 1.00 90.31 94 LEU A O 1
ATOM 774 N N . GLN A 1 95 ? -10.421 -5.980 15.781 1.00 91.06 95 GLN A N 1
ATOM 775 C CA . GLN A 1 95 ? -10.822 -5.661 14.413 1.00 91.06 95 GLN A CA 1
ATOM 776 C C . GLN A 1 95 ? -9.721 -4.892 13.683 1.00 91.06 95 GLN A C 1
ATOM 778 O O . GLN A 1 95 ? -9.378 -5.231 12.552 1.00 91.06 95 GLN A O 1
ATOM 783 N N . LEU A 1 96 ? -9.110 -3.924 14.365 1.00 91.31 96 LEU A N 1
ATOM 784 C CA . LEU A 1 96 ? -7.992 -3.152 13.834 1.00 91.31 96 LEU A CA 1
ATOM 785 C C . LEU A 1 96 ? -6.776 -4.046 13.543 1.00 91.31 96 LEU A C 1
ATOM 787 O O . LEU A 1 96 ? -6.157 -3.894 12.494 1.00 91.31 96 LEU A O 1
ATOM 791 N N . LYS A 1 97 ? -6.489 -5.030 14.412 1.00 93.88 97 LYS A N 1
ATOM 792 C CA . LYS A 1 97 ? -5.444 -6.040 14.164 1.00 93.88 97 LYS A CA 1
ATOM 793 C C . LYS A 1 97 ? -5.704 -6.828 12.887 1.00 93.88 97 LYS A C 1
ATOM 795 O O . LYS A 1 97 ? -4.838 -6.876 12.028 1.00 93.88 97 LYS A O 1
ATOM 800 N N . LYS A 1 98 ? -6.914 -7.371 12.726 1.00 95.25 98 LYS A N 1
ATOM 801 C CA . LYS A 1 98 ? -7.275 -8.177 11.552 1.00 95.25 98 LYS A CA 1
ATOM 802 C C . LYS A 1 98 ? -7.109 -7.405 10.238 1.00 95.25 98 LYS A C 1
ATOM 804 O O . LYS A 1 98 ? -6.620 -7.962 9.259 1.00 95.25 98 LYS A O 1
ATOM 809 N N . ILE A 1 99 ? -7.532 -6.139 10.206 1.00 95.75 99 ILE A N 1
ATOM 810 C CA . ILE A 1 99 ? -7.389 -5.296 9.010 1.00 95.75 99 ILE A CA 1
ATOM 811 C C . ILE A 1 99 ? -5.908 -4.975 8.772 1.00 95.75 99 ILE A C 1
ATOM 813 O O . ILE A 1 99 ? -5.436 -5.056 7.642 1.00 95.75 99 ILE A O 1
ATOM 817 N N . ALA A 1 100 ? -5.156 -4.670 9.833 1.00 95.06 100 ALA A N 1
ATOM 818 C CA . ALA A 1 100 ? -3.733 -4.374 9.742 1.00 95.06 100 ALA A CA 1
ATOM 819 C C . ALA A 1 100 ? -2.890 -5.577 9.287 1.00 95.06 100 ALA A C 1
ATOM 821 O O . ALA A 1 100 ? -1.995 -5.395 8.468 1.00 95.06 100 ALA A O 1
ATOM 822 N N . ASP A 1 101 ? -3.198 -6.793 9.739 1.00 96.06 101 ASP A N 1
ATOM 823 C CA . ASP A 1 101 ? -2.531 -8.018 9.280 1.00 96.06 101 ASP A CA 1
ATOM 824 C C . ASP A 1 101 ? -2.733 -8.219 7.771 1.00 96.06 101 ASP A C 1
ATOM 826 O O . ASP A 1 101 ? -1.769 -8.443 7.040 1.00 96.06 101 ASP A O 1
ATOM 830 N N . ARG A 1 102 ? -3.961 -8.012 7.273 1.00 97.12 102 ARG A N 1
ATOM 831 C CA . ARG A 1 102 ? -4.239 -8.041 5.830 1.00 97.12 102 ARG A CA 1
ATOM 832 C C . ARG A 1 102 ? -3.446 -6.973 5.076 1.00 97.12 102 ARG A C 1
ATOM 834 O O . ARG A 1 102 ? -2.873 -7.267 4.032 1.00 97.12 102 ARG A O 1
ATOM 841 N N . THR A 1 103 ? -3.385 -5.747 5.599 1.00 96.69 103 THR A N 1
ATOM 842 C CA . THR A 1 103 ? -2.552 -4.682 5.021 1.00 96.69 103 THR A CA 1
ATOM 843 C C . THR A 1 103 ? -1.086 -5.103 4.943 1.00 96.69 103 THR A C 1
ATOM 845 O O . THR A 1 103 ? -0.441 -4.851 3.927 1.00 96.69 103 THR A O 1
ATOM 848 N N . LEU A 1 104 ? -0.549 -5.749 5.984 1.00 96.56 104 LEU A N 1
ATOM 849 C CA . LEU A 1 104 ? 0.843 -6.202 6.019 1.00 96.56 104 LEU A CA 1
ATOM 850 C C . LEU A 1 104 ? 1.133 -7.271 4.969 1.00 96.56 104 LEU A C 1
ATOM 852 O O . LEU A 1 104 ? 2.177 -7.197 4.324 1.00 96.56 104 LEU A O 1
ATOM 856 N N . ASP A 1 105 ? 0.237 -8.236 4.787 1.00 96.62 105 ASP A N 1
ATOM 857 C CA . ASP A 1 105 ? 0.428 -9.315 3.817 1.00 96.62 105 ASP A CA 1
ATOM 858 C C . ASP A 1 105 ? 0.435 -8.784 2.376 1.00 96.62 105 ASP A C 1
ATOM 860 O O . ASP A 1 105 ? 1.362 -9.074 1.615 1.00 96.62 105 ASP A O 1
ATOM 864 N N . GLU A 1 106 ? -0.517 -7.913 2.029 1.00 97.38 106 GLU A N 1
ATOM 865 C CA . GLU A 1 106 ? -0.547 -7.255 0.715 1.00 97.38 106 GLU A CA 1
ATOM 866 C C . GLU A 1 106 ? 0.655 -6.319 0.519 1.00 97.38 106 GLU A C 1
ATOM 868 O O . GLU A 1 106 ? 1.269 -6.301 -0.548 1.00 97.38 106 GLU A O 1
ATOM 873 N N . SER A 1 107 ? 1.063 -5.580 1.560 1.00 94.94 107 SER A N 1
ATOM 874 C CA . SER A 1 107 ? 2.234 -4.694 1.466 1.00 94.94 107 SER A CA 1
ATOM 875 C C . SER A 1 107 ? 3.517 -5.484 1.238 1.00 94.94 107 SER A C 1
ATOM 877 O O . SER A 1 107 ? 4.342 -5.087 0.420 1.00 94.94 107 SER A O 1
ATOM 879 N N . LYS A 1 108 ? 3.691 -6.625 1.916 1.00 92.19 108 LYS A N 1
ATOM 880 C CA . LYS A 1 108 ? 4.845 -7.509 1.697 1.00 92.19 108 LYS A CA 1
ATOM 881 C C . LYS A 1 108 ? 4.871 -8.049 0.273 1.00 92.19 108 LYS A C 1
ATOM 883 O O . LYS A 1 108 ? 5.943 -8.099 -0.321 1.00 92.19 108 LYS A O 1
ATOM 888 N N . ARG A 1 109 ? 3.710 -8.412 -0.284 1.00 94.12 109 ARG A N 1
ATOM 889 C CA . ARG A 1 109 ? 3.595 -8.868 -1.675 1.00 94.12 109 ARG A CA 1
ATOM 890 C C . ARG A 1 109 ? 4.067 -7.796 -2.658 1.00 94.12 109 ARG A C 1
ATOM 892 O O . ARG A 1 109 ? 4.868 -8.095 -3.538 1.00 94.12 109 ARG A O 1
ATOM 899 N N . ILE A 1 110 ? 3.636 -6.547 -2.472 1.00 93.62 110 ILE A N 1
ATOM 900 C CA . ILE A 1 110 ? 4.093 -5.417 -3.296 1.00 93.62 110 ILE A CA 1
ATOM 901 C C . ILE A 1 110 ? 5.584 -5.144 -3.093 1.00 93.62 110 ILE A C 1
ATOM 903 O O . ILE A 1 110 ? 6.298 -4.914 -4.062 1.00 93.62 110 ILE A O 1
ATOM 907 N N . MET A 1 111 ? 6.074 -5.172 -1.854 1.00 91.38 111 MET A N 1
ATOM 908 C CA . MET A 1 111 ? 7.490 -4.934 -1.562 1.00 91.38 111 MET A CA 1
ATOM 909 C C . MET A 1 111 ? 8.386 -5.986 -2.210 1.00 91.38 111 MET A C 1
ATOM 911 O O . MET A 1 111 ? 9.398 -5.625 -2.801 1.00 91.38 111 MET A O 1
ATOM 915 N N . GLN A 1 112 ? 7.996 -7.262 -2.161 1.00 90.50 112 GLN A N 1
ATOM 916 C CA . GLN A 1 112 ? 8.711 -8.333 -2.850 1.00 90.50 112 GLN A CA 1
ATOM 917 C C . GLN A 1 112 ? 8.746 -8.080 -4.361 1.00 90.50 112 GLN A C 1
ATOM 919 O O . GLN A 1 112 ? 9.822 -8.100 -4.951 1.00 90.50 112 GLN A O 1
ATOM 924 N N . HIS A 1 113 ? 7.598 -7.742 -4.960 1.00 89.44 113 HIS A N 1
ATOM 925 C CA . HIS A 1 113 ? 7.519 -7.371 -6.375 1.00 89.44 113 HIS A CA 1
ATOM 926 C C . HIS A 1 113 ? 8.447 -6.208 -6.724 1.00 89.44 113 HIS A C 1
ATOM 928 O O . HIS A 1 113 ? 9.203 -6.283 -7.685 1.00 89.44 113 HIS A O 1
ATOM 934 N N . LEU A 1 114 ? 8.433 -5.138 -5.927 1.00 87.12 114 LEU A N 1
ATOM 935 C CA . LEU A 1 114 ? 9.278 -3.966 -6.142 1.00 87.12 114 LEU A CA 1
ATOM 936 C C . LEU A 1 114 ? 10.766 -4.291 -6.027 1.00 87.12 114 LEU A C 1
ATOM 938 O O . LEU A 1 114 ? 11.553 -3.801 -6.832 1.00 87.12 114 LEU A O 1
ATOM 942 N N . VAL A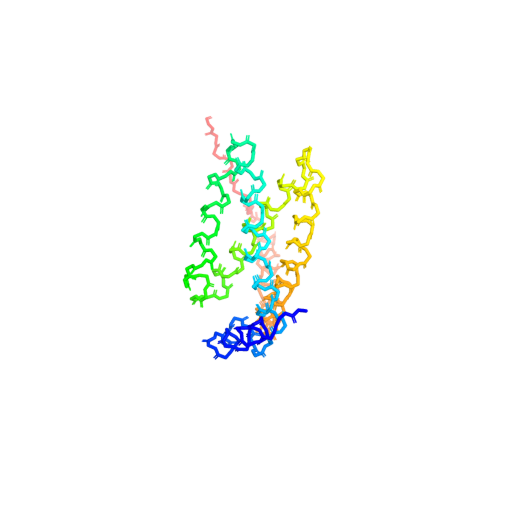 1 115 ? 11.154 -5.103 -5.044 1.00 84.88 115 VAL A N 1
ATOM 943 C CA . VAL A 1 115 ? 12.531 -5.580 -4.876 1.00 84.88 115 VAL A CA 1
ATOM 944 C C . VAL A 1 115 ? 12.932 -6.388 -6.107 1.00 84.88 115 VAL A C 1
ATOM 946 O O . VAL A 1 115 ? 13.905 -6.036 -6.769 1.00 84.88 115 VAL A O 1
ATOM 949 N N . ASP A 1 116 ? 12.144 -7.384 -6.504 1.00 82.38 116 ASP A N 1
ATOM 950 C CA . ASP A 1 116 ? 12.438 -8.186 -7.692 1.00 82.38 116 ASP A CA 1
ATOM 951 C C . ASP A 1 116 ? 12.536 -7.300 -8.945 1.00 82.38 116 ASP A C 1
ATOM 953 O O . ASP A 1 116 ? 13.494 -7.403 -9.706 1.00 82.38 116 ASP A O 1
ATOM 957 N N . ALA A 1 117 ? 11.627 -6.340 -9.107 1.00 75.75 117 ALA A N 1
ATOM 958 C CA . ALA A 1 117 ? 11.581 -5.356 -10.188 1.00 75.75 117 ALA A CA 1
ATOM 959 C C . ALA A 1 117 ? 12.736 -4.336 -10.208 1.00 75.75 117 ALA A C 1
ATOM 961 O O . ALA A 1 117 ? 13.021 -3.748 -11.262 1.00 75.75 117 ALA A O 1
ATOM 962 N N . LEU A 1 118 ? 13.334 -4.040 -9.055 1.00 71.75 118 LEU A N 1
ATOM 963 C CA . LEU A 1 118 ? 14.475 -3.134 -8.906 1.00 71.75 118 LEU A CA 1
ATOM 964 C C . LEU A 1 118 ? 15.797 -3.882 -9.097 1.00 71.75 118 LEU A C 1
ATOM 966 O O . LEU A 1 118 ? 16.719 -3.340 -9.704 1.00 71.75 118 LEU A O 1
ATOM 970 N N . PHE A 1 119 ? 15.874 -5.130 -8.629 1.00 65.62 119 PHE A N 1
ATOM 971 C CA . PHE A 1 119 ? 17.116 -5.897 -8.585 1.00 65.62 119 PHE A CA 1
ATOM 972 C C . PHE A 1 119 ? 17.290 -6.904 -9.734 1.00 65.62 119 PHE A C 1
ATOM 974 O O . PHE A 1 119 ? 18.411 -7.353 -9.952 1.00 65.62 119 PHE A O 1
ATOM 981 N N . LYS A 1 120 ? 16.265 -7.188 -10.559 1.00 62.16 120 LYS A N 1
ATOM 982 C CA . LYS A 1 120 ? 16.395 -8.052 -11.762 1.00 62.16 120 LYS A CA 1
ATOM 983 C C . LYS A 1 120 ? 17.406 -7.551 -12.803 1.00 62.16 120 LYS A C 1
ATOM 985 O O . LYS A 1 120 ? 17.850 -8.332 -13.637 1.00 62.16 120 LYS A O 1
ATOM 990 N N . HIS A 1 121 ? 17.732 -6.258 -12.775 1.00 49.56 121 HIS A N 1
ATOM 991 C CA . HIS A 1 121 ? 18.705 -5.610 -13.666 1.00 49.56 121 HIS A CA 1
ATOM 992 C C . HIS A 1 121 ? 19.915 -5.044 -12.917 1.00 49.56 121 HIS A C 1
ATOM 994 O O . HIS A 1 121 ? 20.734 -4.344 -13.512 1.00 49.56 121 HIS A O 1
ATOM 1000 N N . PHE A 1 122 ? 20.038 -5.324 -11.615 1.00 48.84 122 PHE A N 1
ATOM 1001 C CA . PHE A 1 122 ? 21.281 -5.068 -10.903 1.00 48.84 122 PHE A CA 1
ATOM 1002 C C . PHE A 1 122 ? 22.248 -6.181 -11.301 1.00 48.84 122 PHE A C 1
ATOM 1004 O O . PHE A 1 122 ? 22.293 -7.244 -10.686 1.00 48.84 122 PHE A O 1
ATOM 101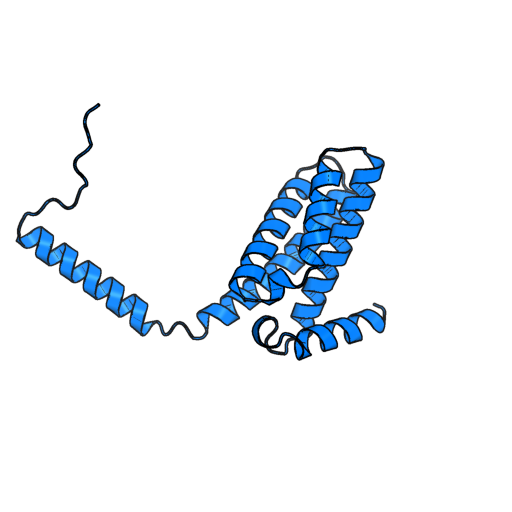1 N N . ASP A 1 123 ? 22.974 -5.949 -12.393 1.00 43.00 123 ASP A N 1
ATOM 1012 C CA . ASP A 1 123 ? 24.100 -6.777 -12.799 1.00 43.00 123 ASP A CA 1
ATOM 1013 C C . ASP A 1 123 ? 25.041 -6.922 -11.591 1.00 43.00 123 ASP A C 1
ATOM 1015 O O . ASP A 1 123 ? 25.746 -5.986 -11.195 1.00 43.00 123 ASP A O 1
ATOM 1019 N N . PHE A 1 124 ? 25.027 -8.109 -10.973 1.00 45.00 124 PHE A N 1
ATOM 1020 C CA . PHE A 1 124 ? 25.885 -8.488 -9.842 1.00 45.00 124 PHE A CA 1
ATOM 1021 C C . PHE A 1 124 ? 27.381 -8.267 -10.135 1.00 45.00 124 PHE A C 1
ATOM 1023 O O . PHE A 1 124 ? 28.192 -8.207 -9.211 1.00 45.00 124 PHE A O 1
ATOM 1030 N N . THR A 1 125 ? 27.732 -8.065 -11.404 1.00 48.47 125 THR A N 1
ATOM 1031 C CA . THR A 1 125 ? 29.040 -7.650 -11.908 1.00 48.47 125 THR A CA 1
ATOM 1032 C C . THR A 1 125 ? 29.559 -6.358 -11.266 1.00 48.47 125 THR A C 1
ATOM 1034 O O . THR A 1 125 ? 30.763 -6.236 -11.058 1.00 48.47 125 THR A O 1
ATOM 1037 N N . ASN A 1 126 ? 28.696 -5.404 -10.887 1.00 45.56 126 ASN A N 1
ATOM 1038 C CA . ASN A 1 126 ? 29.154 -4.153 -10.260 1.00 45.56 126 ASN A CA 1
ATOM 1039 C C . ASN A 1 126 ? 29.368 -4.266 -8.746 1.00 45.56 126 ASN A C 1
ATOM 1041 O O . ASN A 1 126 ? 30.215 -3.558 -8.201 1.00 45.56 126 ASN A O 1
ATOM 1045 N N . PHE A 1 127 ? 28.647 -5.156 -8.056 1.00 44.72 127 PHE A N 1
ATOM 1046 C CA . PHE A 1 127 ? 28.850 -5.358 -6.618 1.00 44.72 127 PHE A CA 1
ATOM 1047 C C . PHE A 1 127 ? 30.115 -6.184 -6.351 1.00 44.72 127 PHE A C 1
ATOM 1049 O O . PHE A 1 127 ? 30.854 -5.861 -5.424 1.00 44.72 127 PHE A O 1
ATOM 1056 N N . SER A 1 128 ? 30.426 -7.177 -7.199 1.00 50.00 128 SER A N 1
ATOM 1057 C CA . SER A 1 128 ? 31.716 -7.878 -7.136 1.00 50.00 128 SER A CA 1
ATOM 1058 C C . SER A 1 128 ? 32.872 -6.934 -7.467 1.00 50.00 128 SER A C 1
ATOM 1060 O O . SER A 1 128 ? 33.827 -6.879 -6.704 1.00 50.00 128 SER A O 1
ATOM 1062 N N . ALA A 1 129 ? 32.753 -6.107 -8.512 1.00 52.94 129 ALA A N 1
ATOM 1063 C CA . ALA A 1 129 ? 33.801 -5.159 -8.890 1.00 52.94 129 ALA A CA 1
ATOM 1064 C C . ALA A 1 129 ? 34.058 -4.085 -7.817 1.00 52.94 129 ALA A C 1
ATOM 1066 O O . ALA A 1 129 ? 35.215 -3.803 -7.513 1.00 52.94 129 ALA A O 1
ATOM 1067 N N . LEU A 1 130 ? 33.012 -3.510 -7.203 1.00 51.22 130 LEU A N 1
ATOM 1068 C CA . LEU A 1 130 ? 33.157 -2.540 -6.105 1.00 51.22 130 LEU A CA 1
ATOM 1069 C C . LEU A 1 130 ? 33.680 -3.190 -4.820 1.00 51.22 130 LEU A C 1
ATOM 1071 O O . LEU A 1 130 ? 34.487 -2.585 -4.117 1.00 51.22 130 LEU A O 1
ATOM 1075 N N . SER A 1 131 ? 33.261 -4.420 -4.513 1.00 53.62 131 SER A N 1
ATOM 1076 C CA . SER A 1 131 ? 33.764 -5.147 -3.346 1.00 53.62 131 SER A CA 1
ATOM 1077 C C . SER A 1 131 ? 35.221 -5.584 -3.538 1.00 53.62 131 SER A C 1
ATOM 1079 O O . SER A 1 131 ? 36.007 -5.471 -2.604 1.00 53.62 131 SER A O 1
ATOM 1081 N N . GLU A 1 132 ? 35.615 -6.007 -4.740 1.00 57.81 132 GLU A N 1
ATOM 1082 C CA . GLU A 1 132 ? 37.004 -6.333 -5.090 1.00 57.81 132 GLU A CA 1
ATOM 1083 C C . GLU A 1 132 ? 37.907 -5.093 -5.094 1.00 57.81 132 GLU A C 1
ATOM 1085 O O . GLU A 1 132 ? 39.030 -5.157 -4.593 1.00 57.81 132 GLU A O 1
ATOM 1090 N N . LEU A 1 133 ? 37.422 -3.949 -5.594 1.00 61.16 133 LEU A N 1
ATOM 1091 C CA . LEU A 1 133 ? 38.132 -2.668 -5.502 1.00 61.16 133 LEU A CA 1
ATOM 1092 C C . LEU A 1 133 ? 38.321 -2.231 -4.048 1.00 61.16 133 LEU A C 1
ATOM 1094 O O . LEU A 1 133 ? 39.425 -1.844 -3.671 1.00 61.16 133 LEU A O 1
ATOM 1098 N N . ASN A 1 134 ? 37.277 -2.335 -3.222 1.00 56.19 134 ASN A N 1
ATOM 1099 C CA . ASN A 1 134 ? 37.352 -1.981 -1.805 1.00 56.19 134 ASN A CA 1
ATOM 1100 C C . ASN A 1 134 ? 38.285 -2.919 -1.023 1.00 56.19 134 ASN A C 1
ATOM 1102 O O . ASN A 1 134 ? 39.027 -2.451 -0.162 1.00 56.19 134 ASN A O 1
ATOM 1106 N N . ILE A 1 135 ? 38.292 -4.222 -1.331 1.00 69.50 135 ILE A N 1
ATOM 1107 C CA . ILE A 1 135 ? 39.220 -5.192 -0.727 1.00 69.50 135 ILE A CA 1
ATOM 1108 C C . ILE A 1 135 ? 40.665 -4.884 -1.144 1.00 69.50 135 ILE A C 1
ATOM 1110 O O . ILE A 1 135 ? 41.523 -4.782 -0.272 1.00 69.50 135 ILE A O 1
ATOM 1114 N N . LYS A 1 136 ? 40.932 -4.621 -2.434 1.00 65.88 136 LYS A N 1
ATOM 1115 C CA . LYS A 1 136 ? 42.270 -4.207 -2.899 1.00 65.88 136 LYS A CA 1
ATOM 1116 C C . LYS A 1 136 ? 42.755 -2.926 -2.226 1.00 65.88 136 LYS A C 1
ATOM 1118 O O . LYS A 1 136 ? 43.894 -2.874 -1.782 1.00 65.88 136 LYS A O 1
ATOM 1123 N N . GLN A 1 137 ? 41.900 -1.912 -2.098 1.00 63.75 137 GLN A N 1
ATOM 1124 C CA . GLN A 1 137 ? 42.260 -0.667 -1.413 1.00 63.75 137 GLN A CA 1
ATOM 1125 C C . GLN A 1 137 ? 42.543 -0.880 0.082 1.00 63.75 137 GLN A C 1
ATOM 1127 O O . GLN A 1 137 ? 43.462 -0.268 0.626 1.00 63.75 137 GLN A O 1
ATOM 1132 N N . LEU A 1 138 ? 41.786 -1.757 0.751 1.00 64.19 138 LEU A N 1
ATOM 1133 C CA . LEU A 1 138 ? 42.028 -2.136 2.146 1.00 64.19 138 LEU A CA 1
ATOM 1134 C C . LEU A 1 138 ? 43.357 -2.877 2.321 1.00 64.19 138 LEU A C 1
ATOM 1136 O O . LEU A 1 138 ? 44.075 -2.605 3.283 1.00 64.19 138 LEU A O 1
ATOM 1140 N N . ASP A 1 139 ? 43.693 -3.786 1.410 1.00 69.06 139 ASP A N 1
ATOM 1141 C CA . ASP A 1 139 ? 44.947 -4.537 1.461 1.00 69.06 139 ASP A CA 1
ATOM 1142 C C . ASP A 1 139 ? 46.151 -3.637 1.134 1.00 69.06 139 ASP A C 1
ATOM 1144 O O . ASP A 1 139 ? 47.124 -3.621 1.888 1.00 69.06 139 ASP A O 1
ATOM 1148 N N . GLU A 1 140 ? 46.042 -2.764 0.127 1.00 68.44 140 GLU A N 1
ATOM 1149 C CA . GLU A 1 140 ? 47.066 -1.756 -0.186 1.00 68.44 140 GLU A CA 1
ATOM 1150 C C . GLU A 1 140 ? 47.272 -0.735 0.949 1.00 68.44 140 GLU A C 1
ATOM 1152 O O . GLU A 1 140 ? 48.391 -0.268 1.166 1.00 68.44 140 GLU A O 1
ATOM 1157 N N . SER A 1 141 ? 46.215 -0.371 1.683 1.00 60.72 141 SER A N 1
ATOM 1158 C CA . SER A 1 141 ? 46.303 0.512 2.855 1.00 60.72 141 SER A CA 1
ATOM 1159 C C . SER A 1 141 ? 46.978 -0.176 4.043 1.00 60.72 141 SER A C 1
ATOM 1161 O O . SER A 1 141 ? 47.714 0.473 4.787 1.00 60.72 141 SER A O 1
ATOM 1163 N N . LYS A 1 142 ? 46.751 -1.485 4.231 1.00 60.16 142 LYS A N 1
ATOM 1164 C CA . LYS A 1 142 ? 47.413 -2.284 5.276 1.00 60.16 142 LYS A CA 1
ATOM 1165 C C . LYS A 1 142 ? 48.900 -2.464 4.994 1.00 60.16 142 LYS A C 1
ATOM 1167 O O . LYS A 1 142 ? 49.692 -2.354 5.924 1.00 60.16 142 LYS A O 1
ATOM 1172 N N . GLU A 1 143 ? 49.280 -2.692 3.737 1.00 69.06 143 GLU A N 1
ATOM 1173 C CA . GLU A 1 143 ? 50.690 -2.779 3.331 1.00 69.06 143 GLU A CA 1
ATOM 1174 C C . GLU A 1 143 ? 51.424 -1.438 3.476 1.00 69.06 143 GLU A C 1
ATOM 1176 O O . GLU A 1 143 ? 52.605 -1.415 3.818 1.00 69.06 143 GLU A O 1
ATOM 1181 N N . ARG A 1 144 ? 50.720 -0.312 3.288 1.00 63.88 144 ARG A N 1
ATOM 1182 C CA . ARG A 1 144 ? 51.262 1.041 3.507 1.00 63.88 144 ARG A CA 1
ATOM 1183 C C . ARG A 1 144 ? 51.255 1.500 4.970 1.00 63.88 144 ARG A C 1
ATOM 1185 O O . ARG A 1 144 ? 51.906 2.490 5.286 1.00 63.88 144 ARG A O 1
ATOM 1192 N N . GLY A 1 145 ? 50.569 0.785 5.866 1.00 55.28 145 GLY A N 1
ATOM 1193 C CA . GLY A 1 145 ? 50.483 1.127 7.291 1.00 55.28 145 GLY A CA 1
ATOM 1194 C C . GLY A 1 145 ? 49.550 2.301 7.615 1.00 55.28 145 GLY A C 1
ATOM 1195 O O . GLY A 1 145 ? 49.601 2.831 8.726 1.00 55.28 145 GLY A O 1
ATOM 1196 N N . ASP A 1 146 ? 48.685 2.701 6.681 1.00 56.44 146 ASP A N 1
ATOM 1197 C CA . ASP A 1 146 ? 47.750 3.806 6.883 1.00 56.44 146 ASP A CA 1
ATOM 1198 C C . ASP A 1 146 ? 46.530 3.345 7.702 1.00 56.44 146 ASP A C 1
ATOM 1200 O O . ASP A 1 146 ? 45.798 2.424 7.333 1.00 56.44 146 ASP A O 1
ATOM 1204 N N . SER A 1 147 ? 46.288 4.003 8.840 1.00 54.97 147 SER A N 1
ATOM 1205 C CA . SER A 1 147 ? 45.097 3.784 9.670 1.00 54.97 147 SER A CA 1
ATOM 1206 C C . SER A 1 147 ? 43.890 4.522 9.081 1.00 54.97 147 SER A C 1
ATOM 1208 O O . SER A 1 147 ? 43.748 5.727 9.273 1.00 54.97 147 SER A O 1
ATOM 1210 N N . LEU A 1 148 ? 42.964 3.789 8.455 1.00 56.19 148 LEU A N 1
ATOM 1211 C CA . LEU A 1 148 ? 41.694 4.317 7.920 1.00 56.19 148 LEU A CA 1
ATOM 1212 C C . LEU A 1 148 ? 40.606 4.597 8.978 1.00 56.19 148 LEU A C 1
ATOM 1214 O O . LEU A 1 148 ? 39.467 4.911 8.631 1.00 56.19 148 LEU A O 1
ATOM 1218 N N . LEU A 1 149 ? 40.910 4.502 10.275 1.00 54.59 149 LEU A N 1
ATOM 1219 C CA . LEU A 1 149 ? 39.947 4.903 11.299 1.00 54.59 149 LEU A CA 1
ATOM 1220 C C . LEU A 1 149 ? 39.856 6.435 11.369 1.00 54.59 149 LEU A C 1
ATOM 1222 O O . LEU A 1 149 ? 40.890 7.090 11.528 1.00 54.59 149 LEU A O 1
ATOM 1226 N N . PRO A 1 150 ? 38.646 7.030 11.322 1.00 47.00 150 PRO A N 1
ATOM 1227 C CA . PRO A 1 150 ? 38.494 8.456 11.555 1.00 47.00 150 PRO A CA 1
ATOM 1228 C C . PRO A 1 150 ? 38.991 8.767 12.967 1.00 47.00 150 PRO A C 1
ATOM 1230 O O . PRO A 1 150 ? 38.481 8.246 13.965 1.00 47.00 150 PRO A O 1
ATOM 1233 N N . THR A 1 151 ? 40.019 9.607 13.051 1.00 50.78 151 THR A N 1
ATOM 1234 C CA . THR A 1 151 ? 40.544 10.122 14.310 1.00 50.78 151 THR A CA 1
ATOM 1235 C C . THR A 1 151 ? 39.404 10.796 15.066 1.00 50.78 151 THR A C 1
ATOM 1237 O O . THR A 1 151 ? 38.821 11.783 14.616 1.00 50.78 151 THR A O 1
ATOM 1240 N N . LYS A 1 152 ? 39.046 10.226 16.223 1.00 43.72 152 LYS A N 1
ATOM 1241 C CA . LYS A 1 152 ? 38.052 10.800 17.133 1.00 43.72 152 LYS A CA 1
ATOM 1242 C C . LYS A 1 152 ? 38.417 12.263 17.394 1.00 43.72 152 LYS A C 1
ATOM 1244 O O . LYS A 1 152 ? 39.471 12.535 17.972 1.00 43.72 152 LYS A O 1
ATOM 1249 N N . ARG A 1 153 ? 37.543 13.200 17.007 1.00 44.12 153 ARG A N 1
ATOM 1250 C CA . ARG A 1 153 ? 37.599 14.573 17.525 1.00 44.12 153 ARG A CA 1
ATOM 1251 C C . ARG A 1 153 ? 37.464 14.484 19.045 1.00 44.12 153 ARG A C 1
ATOM 1253 O O . ARG A 1 153 ? 36.456 13.986 19.544 1.00 44.12 153 ARG A O 1
ATOM 1260 N N . LYS A 1 154 ? 38.507 14.903 19.761 1.00 40.81 154 LYS A N 1
ATOM 1261 C CA . LYS A 1 154 ? 38.446 15.128 21.206 1.00 40.81 154 LYS A CA 1
ATOM 1262 C C . LYS A 1 154 ? 37.582 16.370 21.441 1.00 40.81 154 LYS A C 1
ATOM 1264 O O . LYS A 1 154 ? 37.815 17.384 20.783 1.00 40.81 154 LYS A O 1
ATOM 1269 N N . PHE A 1 155 ? 36.575 16.232 22.300 1.00 43.28 155 PHE A N 1
ATOM 1270 C CA . PHE A 1 155 ? 35.879 17.361 22.915 1.00 43.28 155 PHE A CA 1
ATOM 1271 C C . PHE A 1 155 ? 36.813 18.066 23.898 1.00 43.28 155 PHE A C 1
ATOM 1273 O O . PHE A 1 155 ? 37.642 17.350 24.512 1.00 43.28 155 PHE A O 1
#

Sequence (155 aa):
MSKDFDYEANGLSEKYPEIFHGETDIAKSYLIIVDCIKEIDKEFVKTHSIGEKHSKTLIKFLEKKIQFESKTNFYLTMEDVIRFAQVCTSQNNLQLKKIADRTLDESKRIMQHLVDALFKHFDFTNFSALSELNIKQLDESKERGDSLLPTKRKF

Secondary structure (DSSP, 8-state):
--HHHHHHHHHHHHH-HHHHTT-HHHHHHHHHHHHHHHHHHHHHHTTT-HHHHHHHHHHHHHTSSGGGS-HHHHHHHHHHHHHHHHHHHTSS-HHHHHHHHHHHHHHHHHHHHHHHHHHTT--THHHHHHHHHHHHHHHHHHHHT---S--PPP-

Radius of gyration: 21.85 Å; chains: 1; bounding box: 68×27×41 Å

pLDDT: mean 80.08, std 16.5, range [40.81, 97.38]